Protein AF-A0A0C2DG14-F1 (afdb_monomer_lite)

Secondary structure (DSSP, 8-state):
-----S--PPPHHHHHHHHHHHS--SS-B--GGGT-PPBPPSS-HHHHHHS--TTS--HHHHHHHTT---EE---SS--SSS-TT----SS-S-SEESHHHHHHHHH-HHHHIIIIITTT--HHHHHHHHHHHHHHHTTTS---SS--

Organism: NCBI:txid51022

InterPro domains:
  IPR004245 Protein of unknown function DUF229 [PF02995] (34-140)

pLDDT: mean 79.81, std 17.11, range [26.44, 95.75]

Sequence (148 aa):
MEGNSSTEQPSESLRWFWKGLRGKTTEPVMREMVDQEPIPADWTYSTYCRKYLDESVYIPVQYRDTGYKTFGAQDYSASLLNFPNCVGLEKREFQHSYRPFDLLLTMDRKLKIAHETAPCLGSHNNMLKYLEKFLNSYKGGFVCFYCD

Structure (mmCIF, N/CA/C/O backbone):
data_AF-A0A0C2DG14-F1
#
_entry.id   AF-A0A0C2DG14-F1
#
loop_
_atom_site.group_PDB
_atom_site.id
_atom_site.type_symbol
_atom_site.label_atom_id
_atom_site.label_alt_id
_atom_site.label_comp_id
_atom_site.label_asym_id
_atom_site.label_entity_id
_atom_site.label_seq_id
_atom_site.pdbx_PDB_ins_code
_atom_site.Cartn_x
_atom_site.Cartn_y
_atom_site.Cartn_z
_atom_site.occupancy
_atom_site.B_iso_or_equiv
_atom_site.auth_seq_id
_atom_site.auth_comp_id
_atom_site.auth_asym_id
_atom_site.auth_atom_id
_atom_site.pdbx_PDB_model_num
ATOM 1 N N . MET A 1 1 ? 28.953 11.993 15.199 1.00 30.36 1 MET A N 1
ATOM 2 C CA . MET A 1 1 ? 27.879 12.878 14.705 1.00 30.36 1 MET A CA 1
ATOM 3 C C . MET A 1 1 ? 26.599 12.080 14.815 1.00 30.36 1 MET A C 1
ATOM 5 O O . MET A 1 1 ? 26.398 11.150 14.047 1.00 30.36 1 MET A O 1
ATOM 9 N N . GLU A 1 2 ? 25.863 12.329 15.892 1.00 29.52 2 GLU A N 1
ATOM 10 C CA . GLU A 1 2 ? 24.654 11.603 16.282 1.00 29.52 2 GLU A CA 1
ATOM 11 C C . GLU A 1 2 ? 23.495 12.021 15.372 1.00 29.52 2 GLU A C 1
ATOM 13 O O . GLU A 1 2 ? 23.155 13.199 15.295 1.00 29.52 2 GLU A O 1
ATOM 18 N N . GLY A 1 3 ? 22.922 11.063 14.645 1.00 26.44 3 GLY A N 1
ATOM 19 C CA . GLY A 1 3 ? 21.692 11.241 13.880 1.00 26.44 3 GLY A CA 1
ATOM 20 C C . GLY A 1 3 ? 20.588 10.429 14.541 1.00 26.44 3 GLY A C 1
ATOM 21 O O . GLY A 1 3 ? 20.641 9.201 14.528 1.00 26.44 3 GLY A O 1
ATOM 22 N N . ASN A 1 4 ? 19.625 11.117 15.154 1.00 28.84 4 ASN A N 1
ATOM 23 C CA . ASN A 1 4 ? 18.472 10.527 15.832 1.00 28.84 4 ASN A CA 1
ATOM 24 C C . ASN A 1 4 ? 17.675 9.610 14.891 1.00 28.84 4 ASN A C 1
ATOM 26 O O . ASN A 1 4 ? 16.975 10.073 13.996 1.00 28.84 4 ASN A O 1
ATOM 30 N N . SER A 1 5 ? 17.752 8.306 15.145 1.00 35.72 5 SER A N 1
ATOM 31 C CA . SER A 1 5 ? 16.954 7.259 14.506 1.00 35.72 5 SER A CA 1
ATOM 32 C C . SER A 1 5 ? 15.873 6.786 15.477 1.00 35.72 5 SER A C 1
ATOM 34 O O . SER A 1 5 ? 16.012 5.724 16.079 1.00 35.72 5 SER A O 1
ATOM 36 N N . SER A 1 6 ? 14.804 7.566 15.647 1.00 34.84 6 SER A N 1
ATOM 37 C CA . SER A 1 6 ? 13.562 7.099 16.286 1.00 34.84 6 SER A CA 1
ATOM 38 C C . SER A 1 6 ? 12.522 8.220 16.331 1.00 34.84 6 SER A C 1
ATOM 40 O O . SER A 1 6 ? 12.522 8.963 17.302 1.00 34.84 6 SER A O 1
ATOM 42 N N . THR A 1 7 ? 11.682 8.317 15.287 1.00 36.50 7 THR A N 1
ATOM 43 C CA . THR A 1 7 ? 10.309 8.895 15.208 1.00 36.50 7 THR A CA 1
ATOM 44 C C . THR A 1 7 ? 10.089 9.586 13.856 1.00 36.50 7 THR A C 1
ATOM 46 O O . THR A 1 7 ? 9.905 10.797 13.791 1.00 36.50 7 THR A O 1
ATOM 49 N N . GLU A 1 8 ? 10.110 8.846 12.747 1.00 40.88 8 GLU A N 1
ATOM 50 C CA . GLU A 1 8 ? 9.541 9.379 11.502 1.00 40.88 8 GLU A CA 1
ATOM 51 C C . GLU A 1 8 ? 8.032 9.119 11.546 1.00 40.88 8 GLU A C 1
ATOM 53 O O . GLU A 1 8 ? 7.576 7.987 11.39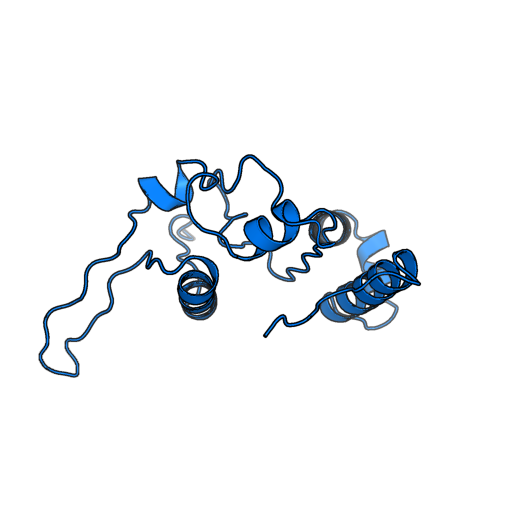6 1.00 40.88 8 GLU A O 1
ATOM 58 N N . GLN A 1 9 ? 7.246 10.149 11.863 1.00 48.81 9 GLN A N 1
ATOM 59 C CA . GLN A 1 9 ? 5.790 10.094 11.718 1.00 48.81 9 GLN A CA 1
ATOM 60 C C . GLN A 1 9 ? 5.441 9.994 10.222 1.00 48.81 9 GLN A C 1
ATOM 62 O O . GLN A 1 9 ? 6.169 10.551 9.396 1.00 48.81 9 GLN A O 1
ATOM 67 N N . PRO A 1 10 ? 4.336 9.326 9.836 1.00 55.69 10 PRO A N 1
ATOM 68 C CA . PRO A 1 10 ? 3.869 9.360 8.457 1.00 55.69 10 PRO A CA 1
ATOM 69 C C . PRO A 1 10 ? 3.693 10.812 8.003 1.00 55.69 10 PRO A C 1
ATOM 71 O O . PRO A 1 10 ? 3.156 11.642 8.748 1.00 55.69 10 PRO A O 1
ATOM 74 N N . SER A 1 11 ? 4.127 11.108 6.776 1.00 57.22 11 SER A N 1
ATOM 75 C CA . SER A 1 11 ? 3.925 12.416 6.150 1.00 57.22 11 SER A CA 1
ATOM 76 C C . SER A 1 11 ? 2.450 12.838 6.225 1.00 57.22 11 SER A C 1
ATOM 78 O O . SER A 1 11 ? 1.549 11.992 6.227 1.00 57.22 11 SER A O 1
ATOM 80 N N . GLU A 1 12 ? 2.164 14.143 6.250 1.00 59.84 12 GLU A N 1
ATOM 81 C CA . GLU A 1 12 ? 0.777 14.645 6.274 1.00 59.84 12 GLU A CA 1
ATOM 82 C C . GLU A 1 12 ? -0.088 14.060 5.143 1.00 59.84 12 GLU A C 1
ATOM 84 O O . GLU A 1 12 ? -1.265 13.758 5.342 1.00 59.84 12 GLU A O 1
ATOM 89 N N . SER A 1 13 ? 0.504 13.810 3.972 1.00 57.22 13 SER A N 1
ATOM 90 C CA . SER A 1 13 ? -0.152 13.161 2.833 1.00 57.22 13 SER A CA 1
ATOM 91 C C . SER A 1 13 ? -0.621 11.730 3.132 1.00 57.22 13 SER A C 1
ATOM 93 O O . SER A 1 13 ? -1.765 11.381 2.834 1.00 57.22 13 SER A O 1
ATOM 95 N N . LEU A 1 14 ? 0.214 10.912 3.782 1.00 60.62 14 LEU A N 1
ATOM 96 C CA . LEU A 1 14 ? -0.154 9.555 4.212 1.00 60.62 14 LEU A CA 1
ATOM 97 C C . LEU A 1 14 ? -1.273 9.578 5.264 1.00 60.62 14 LEU A C 1
ATOM 99 O O . LEU A 1 14 ? -2.090 8.659 5.340 1.00 60.62 14 LEU A O 1
ATOM 103 N N . ARG A 1 15 ? -1.340 10.659 6.043 1.00 68.38 15 ARG A N 1
ATOM 104 C CA . ARG A 1 15 ? -2.316 10.878 7.112 1.00 68.38 15 ARG A CA 1
ATOM 105 C C . ARG A 1 15 ? -3.728 11.124 6.581 1.00 68.38 15 ARG A C 1
ATOM 107 O O . ARG A 1 15 ? -4.686 10.508 7.047 1.00 68.38 15 ARG A O 1
ATOM 114 N N . TRP A 1 16 ? -3.866 11.982 5.572 1.00 66.12 16 TRP A N 1
ATOM 115 C CA . TRP A 1 16 ? -5.153 12.223 4.912 1.00 66.12 16 TRP A CA 1
ATOM 116 C C . TRP A 1 16 ? -5.630 11.006 4.125 1.00 66.12 16 TRP A C 1
ATOM 118 O O . TRP A 1 16 ? -6.811 10.657 4.177 1.00 66.12 16 TRP A O 1
ATOM 128 N N . PHE A 1 17 ? -4.700 10.311 3.470 1.00 63.50 17 PHE A N 1
ATOM 129 C CA . PHE A 1 17 ? -4.995 9.065 2.773 1.00 63.50 17 PHE A CA 1
ATOM 130 C C . PHE A 1 17 ? -5.553 7.992 3.726 1.00 63.50 17 PHE A C 1
ATOM 132 O O . PHE A 1 17 ? -6.517 7.301 3.396 1.00 63.50 17 PHE A O 1
ATOM 139 N N . TRP A 1 18 ? -5.028 7.908 4.954 1.00 71.25 18 TRP A N 1
ATOM 140 C CA . TRP A 1 18 ? -5.540 7.008 5.992 1.00 71.25 18 TRP A CA 1
ATOM 141 C C . TRP A 1 18 ? -6.983 7.291 6.389 1.00 71.25 18 TRP A C 1
ATOM 143 O O . TRP A 1 18 ? -7.813 6.379 6.418 1.00 71.25 18 TRP A O 1
ATOM 153 N N . LYS A 1 19 ? -7.289 8.563 6.666 1.00 78.62 19 LYS A N 1
ATOM 154 C CA . LYS A 1 19 ? -8.646 8.981 7.016 1.00 78.62 19 LYS A CA 1
ATOM 155 C C . LYS A 1 19 ? -9.620 8.634 5.890 1.00 78.62 19 LYS A C 1
ATOM 157 O O . LYS A 1 19 ? -10.718 8.180 6.178 1.00 78.62 19 LYS A O 1
ATOM 162 N N . GLY A 1 20 ? -9.204 8.774 4.631 1.00 79.75 20 GLY A N 1
ATOM 163 C CA . GLY A 1 20 ? -10.009 8.371 3.476 1.00 79.75 20 GLY A CA 1
ATOM 164 C C . GLY A 1 20 ? -10.273 6.862 3.406 1.00 79.75 20 GLY A C 1
ATOM 165 O O . GLY A 1 20 ? -11.406 6.451 3.187 1.00 79.75 20 GLY A O 1
ATOM 166 N N . LEU A 1 21 ? -9.254 6.025 3.626 1.00 79.62 21 LEU A N 1
ATOM 167 C CA . LEU A 1 21 ? -9.382 4.571 3.452 1.00 79.62 21 LEU A CA 1
ATOM 168 C C . LEU A 1 21 ? -9.962 3.811 4.651 1.00 79.62 21 LEU A C 1
ATOM 170 O O . LEU A 1 21 ? -10.469 2.701 4.471 1.00 79.62 21 LEU A O 1
ATOM 174 N N . ARG A 1 22 ? -9.832 4.354 5.866 1.00 83.12 22 ARG A N 1
ATOM 175 C CA . ARG A 1 22 ? -10.284 3.704 7.110 1.00 83.12 22 ARG A CA 1
ATOM 176 C C . ARG A 1 22 ? -11.287 4.523 7.917 1.00 83.12 22 ARG A C 1
ATOM 178 O O . ARG A 1 22 ? -11.899 3.988 8.836 1.00 83.12 22 ARG A O 1
ATOM 185 N N . GLY A 1 23 ? -11.441 5.815 7.628 1.00 84.38 23 GLY A N 1
ATOM 186 C CA . GLY A 1 23 ? -12.306 6.703 8.410 1.00 84.38 23 GLY A CA 1
ATOM 187 C C . GLY A 1 23 ? -11.789 7.000 9.822 1.00 84.38 23 GLY A C 1
ATOM 188 O O . GLY A 1 23 ? -12.580 7.398 10.672 1.00 84.38 23 GLY A O 1
ATOM 189 N N . LYS A 1 24 ? -10.498 6.772 10.099 1.00 86.38 24 LYS A N 1
ATOM 190 C CA . LYS A 1 24 ? -9.881 6.945 11.426 1.00 86.38 24 LYS A CA 1
ATOM 191 C C . LYS A 1 24 ? -8.701 7.904 11.372 1.00 86.38 24 LYS A C 1
ATOM 193 O O . LYS A 1 24 ? -7.997 7.940 10.368 1.00 86.38 24 LYS A O 1
ATOM 198 N N . THR A 1 25 ? -8.461 8.661 12.439 1.00 85.38 25 THR A N 1
ATOM 199 C CA . THR A 1 25 ? -7.274 9.515 12.608 1.00 85.38 25 THR A CA 1
ATOM 200 C C . THR A 1 25 ? -6.247 8.865 13.543 1.00 85.38 25 THR A C 1
ATOM 202 O O . THR A 1 25 ? -6.596 8.233 14.536 1.00 85.38 25 THR A O 1
ATOM 205 N N . THR A 1 26 ? -4.955 8.997 13.230 1.00 82.94 26 THR A N 1
ATOM 206 C CA . THR A 1 26 ? -3.840 8.504 14.074 1.00 82.94 26 THR A CA 1
ATOM 207 C C . THR A 1 26 ? -3.145 9.613 14.855 1.00 82.94 26 THR A C 1
ATOM 209 O O . THR A 1 26 ? -2.264 9.338 15.665 1.00 82.94 26 THR A O 1
ATOM 212 N N . GLU A 1 27 ? -3.512 10.864 14.588 1.00 79.75 27 GLU A N 1
ATOM 213 C CA . GLU A 1 27 ? -2.953 12.056 15.214 1.00 79.75 27 GLU A CA 1
ATOM 214 C 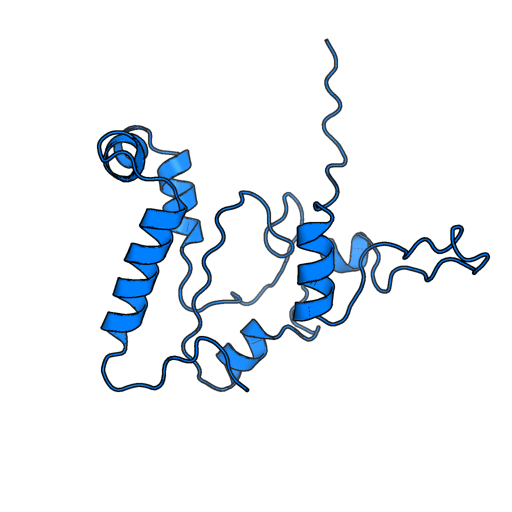C . GLU A 1 27 ? -4.072 13.058 15.504 1.00 79.75 27 GLU A C 1
ATOM 216 O O . GLU A 1 27 ? -5.087 13.052 14.793 1.00 79.75 27 GLU A O 1
ATOM 221 N N . PRO A 1 28 ? -3.917 13.885 16.551 1.00 84.75 28 PRO A N 1
ATOM 222 C CA . PRO A 1 28 ? -4.906 14.893 16.879 1.00 84.75 28 PRO A CA 1
ATOM 223 C C . PRO A 1 28 ? -4.993 15.944 15.770 1.00 84.75 28 PRO A C 1
ATOM 225 O O . PRO A 1 28 ? -4.000 16.285 15.124 1.00 84.75 28 PRO A O 1
ATOM 228 N N . VAL A 1 29 ? -6.195 16.473 15.560 1.00 85.88 29 VAL A N 1
ATOM 229 C CA . VAL A 1 29 ? -6.403 17.632 14.693 1.00 85.88 29 VAL A CA 1
ATOM 230 C C . VAL A 1 29 ? -6.294 18.872 15.562 1.00 85.88 29 VAL A C 1
ATOM 232 O O . VAL A 1 29 ? -7.174 19.142 16.379 1.00 85.88 29 VAL A O 1
ATOM 235 N N . MET A 1 30 ? -5.204 19.603 15.367 1.00 86.81 30 MET A N 1
ATOM 236 C CA . MET A 1 30 ? -4.913 20.868 16.034 1.00 86.81 30 MET A CA 1
ATOM 237 C C . MET A 1 30 ? -5.826 21.962 15.459 1.00 86.81 30 MET A C 1
ATOM 239 O O . MET A 1 30 ? -5.977 22.068 14.238 1.00 86.81 30 MET A O 1
ATOM 243 N N . ARG A 1 31 ? -6.514 22.715 16.324 1.00 85.75 31 ARG A N 1
ATOM 244 C CA . ARG A 1 31 ? -7.532 23.716 15.933 1.00 85.75 31 ARG A CA 1
ATOM 245 C C . ARG A 1 31 ? -7.331 25.064 16.627 1.00 85.75 31 ARG A C 1
ATOM 247 O O . ARG A 1 31 ? -8.249 25.880 16.662 1.00 85.75 31 ARG A O 1
ATOM 254 N N . GLU A 1 32 ? -6.118 25.337 17.108 1.00 87.38 32 GLU A N 1
ATOM 255 C CA . GLU A 1 32 ? -5.798 26.591 17.801 1.00 87.38 32 GLU A CA 1
ATOM 256 C C . GLU A 1 32 ? -5.992 27.806 16.887 1.00 87.38 32 GLU A C 1
ATOM 258 O O . GLU A 1 32 ? -6.382 28.868 17.349 1.00 87.38 32 GLU A O 1
ATOM 263 N N . MET A 1 33 ? -5.799 27.645 15.572 1.00 84.25 33 MET A N 1
ATOM 264 C CA . MET A 1 33 ? -5.996 28.724 14.590 1.00 84.25 33 MET A CA 1
ATOM 265 C C . MET A 1 33 ? -7.451 29.205 14.469 1.00 84.25 33 MET A C 1
ATOM 267 O O . MET A 1 33 ? -7.695 30.239 13.854 1.00 84.25 33 MET A O 1
ATOM 271 N N . VAL A 1 34 ? -8.413 28.447 15.001 1.00 90.50 34 VAL A N 1
ATOM 272 C CA . VAL A 1 34 ? -9.842 28.796 15.008 1.00 90.50 34 VAL A CA 1
ATOM 273 C C . VAL A 1 34 ? -10.400 28.917 16.430 1.00 90.50 34 VAL A C 1
ATOM 275 O O . VAL A 1 34 ? -11.612 28.827 16.603 1.00 90.50 34 VAL A O 1
ATOM 278 N N . ASP A 1 35 ? -9.533 29.095 17.437 1.00 90.12 35 ASP A N 1
ATOM 279 C CA . ASP A 1 35 ? -9.890 29.171 18.864 1.00 90.12 35 ASP A CA 1
ATOM 280 C C . ASP A 1 35 ? -10.790 28.006 19.329 1.00 90.12 35 ASP A C 1
ATOM 282 O O . ASP A 1 35 ? -11.711 28.172 20.131 1.00 90.12 35 ASP A O 1
ATOM 286 N N . GLN A 1 36 ? -10.542 26.799 18.805 1.00 92.69 36 GLN A N 1
ATOM 287 C CA . GLN A 1 36 ? -11.264 25.582 19.184 1.00 92.69 36 GLN A CA 1
ATOM 288 C C . GLN A 1 36 ? -10.338 24.560 19.828 1.00 92.69 36 GLN A C 1
ATOM 290 O O . GLN A 1 36 ? -9.145 24.492 19.529 1.00 92.69 36 GLN A O 1
ATOM 295 N N . GLU A 1 37 ? -10.921 23.712 20.677 1.00 91.44 37 GLU A N 1
ATOM 296 C CA . GLU A 1 37 ? -10.182 22.605 21.268 1.00 91.44 37 GLU A CA 1
ATOM 297 C C . GLU A 1 37 ? -9.719 21.595 20.199 1.00 91.44 37 GLU A C 1
ATOM 299 O O . GLU A 1 37 ? -10.445 21.328 19.226 1.00 91.44 37 GLU A O 1
ATOM 304 N N . PRO A 1 38 ? -8.520 21.005 20.374 1.00 89.88 38 PRO A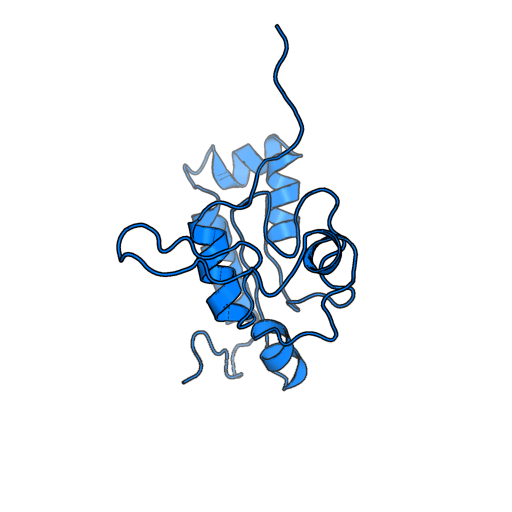 N 1
ATOM 305 C CA . PRO A 1 38 ? -8.028 19.952 19.500 1.00 89.88 38 PRO A CA 1
ATOM 306 C C . PRO A 1 38 ? -8.956 18.737 19.500 1.00 89.88 38 PRO A C 1
ATOM 308 O O . PRO A 1 38 ? -9.434 18.293 20.545 1.00 89.88 38 PRO A O 1
ATOM 311 N N . ILE A 1 39 ? -9.165 18.138 18.328 1.00 89.62 39 ILE A N 1
ATOM 312 C CA . ILE A 1 39 ? -9.867 16.853 18.241 1.00 89.62 39 ILE A CA 1
ATOM 313 C C . ILE A 1 39 ? -8.838 15.748 18.500 1.00 89.62 39 ILE A C 1
ATOM 315 O O . ILE A 1 39 ? -7.842 15.689 17.771 1.00 89.62 39 ILE A O 1
ATOM 319 N N . PRO A 1 40 ? -9.047 14.858 19.487 1.00 89.56 40 PRO A N 1
ATOM 320 C CA . PRO A 1 40 ? -8.111 13.776 19.762 1.00 89.56 40 PRO A CA 1
ATOM 321 C C . PRO A 1 40 ? -8.033 12.781 18.595 1.00 89.56 40 PRO A C 1
ATOM 323 O O . PRO A 1 40 ? -8.969 12.633 17.809 1.00 89.56 40 PRO A O 1
ATOM 326 N N . ALA A 1 41 ? -6.904 12.078 18.496 1.00 89.19 41 ALA A N 1
ATOM 327 C CA . ALA A 1 41 ? -6.751 10.978 17.550 1.00 89.19 41 ALA A CA 1
ATOM 328 C C . ALA A 1 41 ? -7.719 9.836 17.887 1.00 89.19 41 ALA A C 1
ATOM 330 O O . ALA A 1 41 ? -7.832 9.453 19.053 1.00 89.19 41 ALA A O 1
ATOM 331 N N . ASP A 1 42 ? -8.341 9.231 16.874 1.00 89.50 42 ASP A N 1
ATOM 332 C CA . ASP A 1 42 ? -9.153 8.029 17.075 1.00 89.50 42 ASP A CA 1
ATOM 333 C C . ASP A 1 42 ? -8.294 6.850 17.553 1.00 89.50 42 ASP A C 1
ATOM 335 O O . ASP A 1 42 ? -8.729 6.044 18.377 1.00 89.50 42 ASP A O 1
ATOM 339 N N . TRP A 1 43 ? -7.073 6.729 17.017 1.00 87.81 43 TRP A N 1
ATOM 340 C CA . TRP A 1 43 ? -6.157 5.623 17.283 1.00 87.81 43 TRP A CA 1
ATOM 341 C C . TRP A 1 43 ? -4.823 6.076 17.856 1.00 87.81 43 TRP A C 1
ATOM 343 O O . TRP A 1 43 ? -4.170 6.992 17.364 1.00 87.81 43 TRP A O 1
ATOM 353 N N . THR A 1 44 ? -4.366 5.327 18.854 1.00 88.69 44 THR A N 1
ATOM 354 C CA . THR A 1 44 ? -3.020 5.443 19.420 1.00 88.69 44 THR A CA 1
ATOM 355 C C . THR A 1 44 ? -2.014 4.600 18.635 1.00 88.69 44 THR A C 1
ATOM 357 O O . THR A 1 44 ? -2.396 3.638 17.965 1.00 88.69 44 THR A O 1
ATOM 360 N N . TYR A 1 45 ? -0.714 4.883 18.788 1.00 84.56 45 TYR A N 1
ATOM 361 C CA . TYR A 1 45 ? 0.374 4.087 18.191 1.00 84.56 45 TYR A CA 1
ATOM 362 C C . TYR A 1 45 ? 0.247 2.585 18.475 1.00 84.56 45 TYR A C 1
ATOM 364 O O . TYR A 1 45 ? 0.383 1.758 17.578 1.00 84.56 45 TYR A O 1
ATOM 372 N N . SER A 1 46 ? -0.087 2.216 19.714 1.00 87.75 46 SER A N 1
ATOM 373 C CA . SER A 1 46 ? -0.307 0.812 20.084 1.00 87.75 46 SER A CA 1
ATOM 374 C C . SER A 1 46 ? -1.438 0.168 19.272 1.00 87.75 46 SER A C 1
ATOM 376 O O . SER A 1 46 ? -1.347 -0.995 18.893 1.00 87.75 46 SER A O 1
ATOM 378 N N . THR A 1 47 ? -2.480 0.939 18.959 1.00 88.62 47 THR A N 1
ATOM 379 C CA . THR A 1 47 ? -3.632 0.454 18.196 1.00 88.62 47 THR A CA 1
ATOM 380 C C . THR A 1 47 ? -3.281 0.267 16.728 1.00 88.62 47 THR A C 1
ATOM 382 O O . THR A 1 47 ? -3.478 -0.825 16.213 1.00 88.62 47 THR A O 1
ATOM 385 N N . TYR A 1 48 ? -2.736 1.289 16.059 1.00 86.19 48 TYR A N 1
ATOM 386 C CA . TYR A 1 48 ? -2.510 1.210 14.612 1.00 86.19 48 TYR A CA 1
ATOM 387 C C . TYR A 1 48 ? -1.228 0.461 14.213 1.00 86.19 48 TYR A C 1
ATOM 389 O O . TYR A 1 48 ? -1.130 0.005 13.079 1.00 86.19 48 TYR A O 1
ATOM 397 N N . CYS A 1 49 ? -0.240 0.341 15.107 1.00 87.69 49 CYS A N 1
ATOM 398 C CA . CYS A 1 49 ? 1.059 -0.252 14.773 1.00 87.69 49 CYS A CA 1
ATOM 399 C C . CYS A 1 49 ? 1.262 -1.655 15.362 1.00 87.69 49 CYS A C 1
ATOM 401 O O . CYS A 1 49 ? 1.869 -2.503 14.715 1.00 87.69 49 CYS A O 1
ATOM 403 N N . ARG A 1 50 ? 0.771 -1.929 16.581 1.00 90.00 50 ARG A N 1
ATOM 404 C CA . ARG A 1 50 ? 1.066 -3.190 17.298 1.00 90.00 50 ARG A CA 1
ATOM 405 C C . ARG A 1 50 ? -0.047 -4.232 17.233 1.00 90.00 50 ARG A C 1
ATOM 407 O O . ARG A 1 50 ? 0.156 -5.349 17.700 1.00 90.00 50 ARG A O 1
ATOM 414 N N . LYS A 1 51 ? -1.212 -3.879 16.693 1.00 91.00 51 LYS A N 1
ATOM 415 C CA . LYS A 1 51 ? -2.343 -4.793 16.508 1.00 91.00 51 LYS A CA 1
ATOM 416 C C . LYS A 1 51 ? -2.626 -4.977 15.028 1.00 91.00 51 LYS A C 1
ATOM 418 O O . LYS A 1 51 ? -2.486 -4.031 14.256 1.00 91.00 51 LYS A O 1
ATOM 423 N N . TYR A 1 52 ? -3.051 -6.183 14.664 1.00 91.56 52 TYR A N 1
ATOM 424 C CA . TYR A 1 52 ? -3.582 -6.436 13.333 1.00 91.56 52 TYR A CA 1
ATOM 425 C C . TYR A 1 52 ? -4.845 -5.609 13.112 1.00 91.56 52 TYR A C 1
ATOM 427 O O . TYR A 1 52 ? -5.706 -5.513 13.988 1.00 91.56 52 TYR A O 1
ATOM 435 N N . LEU A 1 53 ? -4.933 -4.987 11.940 1.00 89.25 53 LEU A N 1
ATOM 436 C CA . LEU A 1 53 ? -6.010 -4.058 11.598 1.00 89.25 53 LEU A CA 1
ATOM 437 C C . LEU A 1 53 ? -7.132 -4.708 10.782 1.00 89.25 53 LEU A C 1
ATOM 439 O O . LEU A 1 53 ? -7.953 -3.992 10.204 1.00 89.25 53 LEU A O 1
ATOM 443 N N . ASP A 1 54 ? -7.169 -6.037 10.723 1.00 89.06 54 ASP A N 1
ATOM 444 C CA . ASP A 1 54 ? -8.116 -6.831 9.933 1.00 89.06 54 ASP A CA 1
ATOM 445 C C . ASP A 1 54 ? -9.570 -6.653 10.383 1.00 89.06 54 ASP A C 1
ATOM 447 O O . ASP A 1 54 ? -10.473 -6.677 9.552 1.00 89.06 54 ASP A O 1
ATOM 451 N N . GLU A 1 55 ? -9.803 -6.423 11.678 1.00 85.62 55 GLU A N 1
ATOM 452 C CA . GLU A 1 55 ? -11.146 -6.172 12.227 1.00 85.62 55 GLU A CA 1
ATOM 453 C C . GLU A 1 55 ? -11.649 -4.748 11.948 1.00 85.62 55 GLU A C 1
ATOM 455 O O . GLU A 1 55 ? -12.829 -4.444 12.126 1.00 85.62 55 GLU A O 1
ATOM 460 N N . SER A 1 56 ? -10.761 -3.852 11.515 1.00 84.94 56 SER A N 1
ATOM 461 C CA . SER A 1 56 ? -11.129 -2.478 11.195 1.00 84.94 56 SER A CA 1
ATOM 462 C C . SER A 1 56 ? -11.454 -2.321 9.714 1.00 84.94 56 SER A C 1
ATOM 464 O O . SER A 1 56 ? -10.825 -2.929 8.847 1.00 84.94 56 SER A O 1
ATOM 466 N N . VAL A 1 57 ? -12.423 -1.452 9.421 1.00 86.44 57 VAL A N 1
ATOM 467 C CA . VAL A 1 57 ? -12.830 -1.146 8.048 1.00 86.44 57 VAL A CA 1
ATOM 468 C C . VAL A 1 57 ? -11.631 -0.670 7.232 1.00 86.44 57 VAL A C 1
ATOM 470 O O . VAL A 1 57 ? -10.929 0.267 7.615 1.00 86.44 57 VAL A O 1
ATOM 473 N N . TYR A 1 58 ? -11.423 -1.321 6.090 1.00 86.94 58 TYR A N 1
ATOM 474 C CA . TYR A 1 58 ? -10.435 -0.933 5.098 1.00 86.94 58 TYR A CA 1
ATOM 475 C C . TYR A 1 58 ? -10.983 -1.177 3.704 1.00 86.94 58 TYR A C 1
ATOM 477 O O . TYR A 1 58 ? -11.224 -2.320 3.313 1.00 86.94 58 TYR A O 1
ATOM 485 N N . ILE A 1 59 ? -11.174 -0.092 2.958 1.00 88.44 59 ILE A N 1
ATOM 486 C CA . ILE A 1 59 ? -11.872 -0.117 1.670 1.00 88.44 59 ILE A CA 1
ATOM 487 C C . ILE A 1 59 ? -11.298 -1.175 0.701 1.00 88.44 59 ILE A C 1
ATOM 489 O O . ILE A 1 59 ? -12.075 -1.983 0.192 1.00 88.44 59 ILE A O 1
ATOM 493 N N . PRO A 1 60 ? -9.970 -1.283 0.480 1.00 86.44 60 PRO A N 1
ATOM 494 C CA . PRO A 1 60 ? -9.429 -2.292 -0.436 1.00 86.44 60 PRO A CA 1
ATOM 495 C C . PRO A 1 60 ? -9.754 -3.741 -0.058 1.00 86.44 60 PRO A C 1
ATOM 497 O O . PRO A 1 60 ? -9.979 -4.574 -0.936 1.00 86.44 60 PRO A O 1
ATOM 500 N N . VAL A 1 61 ? -9.822 -4.040 1.243 1.00 89.38 61 VAL A N 1
ATOM 501 C CA . VAL A 1 61 ? -10.185 -5.372 1.746 1.00 89.38 61 VAL A CA 1
ATOM 502 C C . VAL A 1 61 ? -11.659 -5.673 1.480 1.00 89.38 61 VAL A C 1
ATOM 504 O O . VAL A 1 61 ? -11.979 -6.789 1.086 1.00 89.38 61 VAL A O 1
ATOM 507 N N . GLN A 1 62 ? -12.545 -4.681 1.590 1.00 90.25 62 GLN A N 1
ATOM 508 C CA . GLN A 1 62 ? -13.963 -4.860 1.262 1.00 90.25 62 GLN A CA 1
ATOM 509 C C . GLN A 1 62 ? -14.171 -5.205 -0.221 1.00 90.25 62 GLN A C 1
ATOM 511 O O . GLN A 1 62 ? -14.915 -6.132 -0.541 1.00 90.25 62 GLN A O 1
ATOM 516 N N . TYR A 1 63 ? -13.470 -4.528 -1.135 1.00 89.81 63 TYR A N 1
ATOM 517 C CA . TYR A 1 63 ? -13.508 -4.868 -2.564 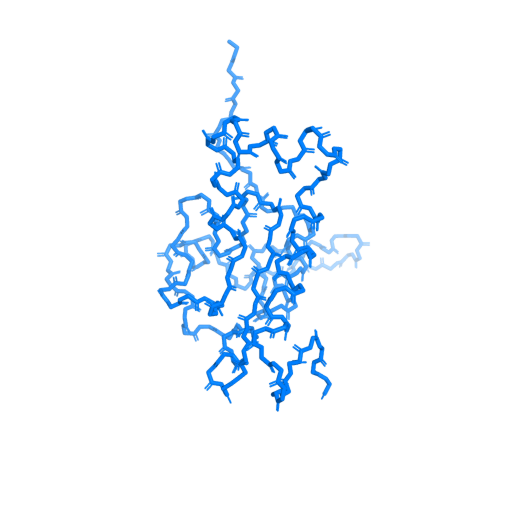1.00 89.81 63 TYR A CA 1
ATOM 518 C C . TYR A 1 63 ? -12.944 -6.266 -2.835 1.00 89.81 63 TYR A C 1
ATOM 520 O O . TYR A 1 63 ? -13.531 -7.055 -3.575 1.00 89.81 63 TYR A O 1
ATOM 528 N N . ARG A 1 64 ? -11.825 -6.613 -2.194 1.00 89.12 64 ARG A N 1
ATOM 529 C CA . ARG A 1 64 ? -11.228 -7.950 -2.298 1.00 89.12 64 ARG A CA 1
ATOM 530 C C . ARG A 1 64 ? -12.222 -9.037 -1.876 1.00 89.12 64 ARG A C 1
ATOM 532 O O . ARG A 1 64 ? -12.385 -10.023 -2.593 1.00 89.12 64 ARG A O 1
ATOM 539 N N . ASP A 1 65 ? -12.884 -8.845 -0.738 1.00 90.50 65 ASP A N 1
ATOM 540 C CA . ASP A 1 65 ? -13.767 -9.841 -0.122 1.00 90.50 65 ASP A CA 1
ATOM 541 C C . ASP A 1 65 ? -15.121 -9.960 -0.844 1.00 90.50 65 ASP A C 1
ATOM 543 O O . ASP A 1 65 ? -15.749 -11.014 -0.802 1.00 90.50 65 ASP A O 1
ATOM 547 N N . THR A 1 66 ? -15.536 -8.926 -1.584 1.00 92.06 66 THR A N 1
ATOM 548 C CA . THR A 1 66 ? -16.720 -8.954 -2.467 1.00 92.06 66 THR A CA 1
ATOM 549 C C . THR A 1 66 ? -16.440 -9.549 -3.853 1.00 92.06 66 THR A C 1
ATOM 551 O O . THR A 1 66 ? -17.347 -9.659 -4.675 1.00 92.06 66 THR A O 1
ATOM 554 N N . GLY A 1 67 ? -15.205 -9.991 -4.114 1.00 89.62 67 GLY A N 1
ATOM 555 C CA . GLY A 1 67 ? -14.833 -10.723 -5.327 1.00 89.62 67 GLY A CA 1
ATOM 556 C C . GLY A 1 67 ? -14.138 -9.890 -6.405 1.00 89.62 67 GLY A C 1
ATOM 557 O O . GLY A 1 67 ? -13.773 -10.445 -7.448 1.00 89.62 67 GLY A O 1
ATOM 558 N N . TYR A 1 68 ? -13.886 -8.597 -6.165 1.00 88.31 68 TYR A N 1
ATOM 559 C CA . TYR A 1 68 ? -13.096 -7.780 -7.084 1.00 88.31 68 TYR A CA 1
ATOM 560 C C . TYR A 1 68 ? -11.647 -8.269 -7.141 1.00 8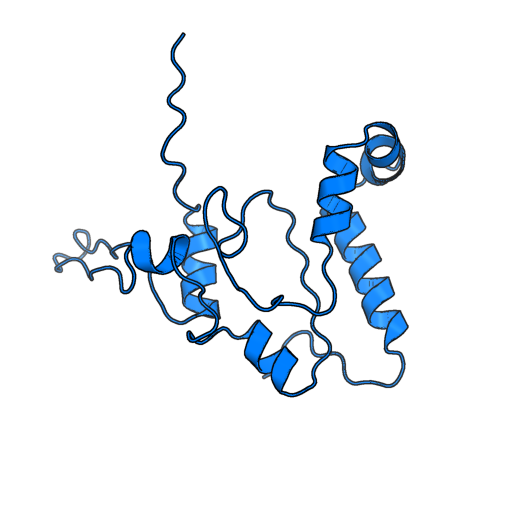8.31 68 TYR A C 1
ATOM 562 O O . TYR A 1 68 ? -11.087 -8.811 -6.181 1.00 88.31 68 TYR A O 1
ATOM 570 N N . LYS A 1 69 ? -11.024 -8.048 -8.301 1.00 89.12 69 LYS A N 1
ATOM 571 C CA . LYS A 1 69 ? -9.580 -8.202 -8.469 1.00 89.12 69 LYS A CA 1
ATOM 572 C C . LYS A 1 69 ? -8.918 -6.916 -8.006 1.00 89.12 69 LYS A C 1
ATOM 574 O O . LYS A 1 69 ? -9.131 -5.865 -8.600 1.00 89.12 69 LYS A O 1
ATOM 579 N N . THR A 1 70 ? -8.135 -7.003 -6.943 1.00 89.38 70 THR A N 1
ATOM 580 C CA . THR A 1 70 ? -7.507 -5.860 -6.299 1.00 89.38 70 THR A CA 1
ATOM 581 C C . THR A 1 70 ? -6.011 -5.840 -6.577 1.00 89.38 70 THR A C 1
ATOM 583 O O . THR A 1 70 ? -5.315 -6.862 -6.518 1.00 89.38 70 THR A O 1
ATOM 586 N N . PHE A 1 71 ? -5.523 -4.647 -6.897 1.00 89.94 71 PHE A N 1
ATOM 587 C CA . PHE A 1 71 ? -4.133 -4.382 -7.223 1.00 89.94 71 PHE A CA 1
ATOM 588 C C . PHE A 1 71 ? -3.615 -3.219 -6.381 1.00 89.94 71 PHE A C 1
ATOM 590 O O . PHE A 1 71 ? -4.231 -2.156 -6.337 1.00 89.94 71 PHE A O 1
ATOM 597 N N . GLY A 1 72 ? -2.475 -3.433 -5.727 1.00 88.00 72 GLY A N 1
ATOM 598 C CA . GLY A 1 72 ? -1.767 -2.418 -4.962 1.00 88.00 72 GLY A CA 1
ATOM 599 C C . GLY A 1 72 ? -0.452 -2.030 -5.611 1.00 88.00 72 GLY A C 1
ATOM 600 O O . GLY A 1 72 ? 0.443 -2.866 -5.762 1.00 88.00 72 GLY A O 1
ATOM 601 N N . ALA A 1 73 ? -0.300 -0.746 -5.913 1.00 86.56 73 ALA A N 1
ATOM 602 C CA . ALA A 1 73 ? 0.968 -0.169 -6.325 1.00 86.56 73 ALA A CA 1
ATOM 603 C C . ALA A 1 73 ? 1.323 0.985 -5.392 1.00 86.56 73 ALA A C 1
ATOM 605 O O . ALA A 1 73 ? 0.704 2.042 -5.442 1.00 86.56 73 ALA A O 1
ATOM 606 N N . GLN A 1 74 ? 2.306 0.754 -4.528 1.00 77.50 74 GLN A N 1
ATOM 607 C CA . GLN A 1 74 ? 2.894 1.771 -3.661 1.00 77.50 74 GLN A CA 1
ATOM 608 C C . GLN A 1 74 ? 4.336 1.980 -4.126 1.00 77.50 74 GLN A C 1
ATOM 610 O O . GLN A 1 74 ? 5.049 0.998 -4.338 1.00 77.50 74 GLN A O 1
ATOM 615 N N . ASP A 1 75 ? 4.739 3.233 -4.301 1.00 70.56 75 ASP A N 1
ATOM 616 C CA . ASP A 1 75 ? 6.082 3.663 -4.718 1.00 70.56 75 ASP A CA 1
ATOM 617 C C . ASP A 1 75 ? 6.941 4.174 -3.555 1.00 70.56 75 ASP A C 1
ATOM 619 O O . ASP A 1 75 ? 8.080 4.594 -3.764 1.00 70.56 75 ASP A O 1
ATOM 623 N N . TYR A 1 76 ? 6.415 4.129 -2.328 1.00 72.25 76 TYR A N 1
ATOM 624 C CA . TYR A 1 76 ? 7.130 4.547 -1.130 1.00 72.25 76 TYR A CA 1
ATOM 625 C C . TYR A 1 76 ? 7.522 3.358 -0.250 1.00 72.25 76 TYR A C 1
ATOM 627 O O . TYR A 1 76 ? 6.809 2.359 -0.134 1.00 72.25 76 TYR A O 1
ATOM 635 N N . SER A 1 77 ? 8.691 3.476 0.383 1.00 63.72 77 SER A N 1
ATOM 636 C CA . SER A 1 77 ? 9.312 2.409 1.176 1.00 63.72 77 SER A CA 1
ATOM 637 C C . SER A 1 77 ? 8.497 2.036 2.415 1.00 63.72 77 SER A C 1
ATOM 639 O O . SER A 1 77 ? 8.497 0.869 2.823 1.00 63.72 77 SER A O 1
ATOM 641 N N . ALA A 1 78 ? 7.783 3.013 2.968 1.00 69.88 78 ALA A N 1
ATOM 642 C CA . ALA A 1 78 ? 6.873 2.858 4.081 1.00 69.88 78 ALA A CA 1
ATOM 643 C C . ALA A 1 78 ? 5.444 3.167 3.631 1.00 69.88 78 ALA A C 1
ATOM 645 O O . ALA A 1 78 ? 5.178 4.139 2.931 1.00 69.88 78 ALA A O 1
ATOM 646 N N . SER A 1 79 ? 4.494 2.367 4.079 1.00 68.88 79 SER A N 1
ATOM 647 C CA . SER A 1 79 ? 3.087 2.739 4.016 1.00 68.88 79 SER A CA 1
ATOM 648 C C . SER A 1 79 ? 2.443 2.449 5.343 1.00 68.88 79 SER A C 1
ATOM 650 O O . SER A 1 79 ? 3.043 1.851 6.226 1.00 68.88 79 SER A O 1
ATOM 652 N N . LEU A 1 80 ? 1.207 2.879 5.514 1.00 65.19 80 LEU A N 1
ATOM 653 C CA . LEU A 1 80 ? 0.598 2.810 6.829 1.00 65.19 80 LEU A CA 1
ATOM 654 C C . LEU A 1 80 ? 0.248 1.381 7.274 1.00 65.19 80 LEU A C 1
ATOM 656 O O . LEU A 1 80 ? 0.088 1.131 8.461 1.00 65.19 80 LEU A O 1
ATOM 660 N N . LEU A 1 81 ? 0.178 0.440 6.327 1.00 77.50 81 LEU A N 1
ATOM 661 C CA . LEU A 1 81 ? 0.076 -0.999 6.602 1.00 77.50 81 LEU A CA 1
ATOM 662 C C . LEU A 1 81 ? 1.415 -1.723 6.490 1.00 77.50 81 LEU A C 1
ATOM 664 O O . LEU A 1 81 ? 1.536 -2.847 6.958 1.00 77.50 81 LEU A O 1
ATOM 668 N N . ASN A 1 82 ? 2.413 -1.074 5.898 1.00 75.88 82 ASN A N 1
ATOM 669 C CA . ASN A 1 82 ? 3.761 -1.592 5.731 1.00 75.88 82 ASN A CA 1
ATOM 670 C C . ASN A 1 82 ? 4.766 -0.552 6.241 1.00 75.88 82 ASN A C 1
ATOM 672 O O . ASN A 1 82 ? 5.574 -0.015 5.478 1.00 75.88 82 ASN A O 1
ATOM 676 N N . PHE A 1 83 ? 4.646 -0.205 7.524 1.00 80.25 83 PHE A N 1
ATOM 677 C CA . PHE A 1 83 ? 5.541 0.727 8.202 1.00 80.25 83 PHE A CA 1
ATOM 678 C C . PHE A 1 83 ? 6.564 -0.076 9.013 1.00 80.25 83 PHE A C 1
ATOM 680 O O . PHE A 1 83 ? 6.179 -1.084 9.617 1.00 80.25 83 PHE A O 1
ATOM 687 N N . PRO A 1 84 ? 7.845 0.333 9.069 1.00 79.12 84 PRO A N 1
ATOM 688 C CA . PRO A 1 84 ? 8.838 -0.367 9.874 1.00 79.12 84 PRO A CA 1
ATOM 689 C C . PRO A 1 84 ? 8.355 -0.596 11.312 1.00 79.12 84 PRO A C 1
ATOM 691 O O . PRO A 1 84 ? 7.922 0.336 11.988 1.00 79.12 84 PRO A O 1
ATOM 694 N N . ASN A 1 85 ? 8.460 -1.840 11.786 1.00 82.81 85 ASN A N 1
ATOM 695 C CA . ASN A 1 85 ? 8.048 -2.282 13.127 1.00 82.81 85 ASN A CA 1
ATOM 696 C C . ASN A 1 85 ? 6.532 -2.284 13.412 1.00 82.81 85 ASN A C 1
ATOM 698 O O . ASN A 1 85 ? 6.148 -2.524 14.558 1.00 82.81 85 ASN A O 1
ATOM 702 N N . CYS A 1 86 ? 5.677 -2.058 12.412 1.00 87.06 86 CYS A N 1
ATOM 703 C CA . CYS A 1 86 ? 4.232 -2.229 12.545 1.00 87.06 86 CYS A CA 1
ATOM 704 C C . CYS A 1 86 ? 3.768 -3.554 11.934 1.00 87.06 86 CYS A C 1
ATOM 706 O O . CYS A 1 86 ? 4.310 -4.004 10.928 1.00 87.06 86 CYS A O 1
ATOM 708 N N . VAL A 1 87 ? 2.750 -4.172 12.537 1.00 89.88 87 VAL A N 1
ATOM 709 C CA . VAL A 1 87 ? 2.238 -5.484 12.100 1.00 89.88 87 VAL A CA 1
ATOM 710 C C . VAL A 1 87 ? 1.291 -5.392 10.901 1.00 89.88 87 VAL A C 1
ATOM 712 O O . VAL A 1 87 ? 1.209 -6.332 10.120 1.00 89.88 87 VAL A O 1
ATOM 715 N N . GLY A 1 88 ? 0.596 -4.262 10.731 1.00 88.69 88 GLY A N 1
ATOM 716 C CA . GLY A 1 88 ? -0.273 -4.020 9.579 1.00 88.69 88 GLY A CA 1
ATOM 717 C C . GLY A 1 88 ? -1.515 -4.915 9.549 1.00 88.69 88 GLY A C 1
ATOM 718 O O . GLY A 1 88 ? -2.303 -4.934 10.497 1.00 88.69 88 GLY A O 1
ATOM 719 N N . LEU A 1 89 ? -1.719 -5.609 8.428 1.00 88.94 89 LEU A N 1
ATOM 720 C CA . LEU A 1 89 ? -2.793 -6.587 8.238 1.00 88.94 89 LEU A CA 1
ATOM 721 C C . LEU A 1 89 ? -2.231 -8.008 8.250 1.00 88.94 89 LEU A C 1
ATOM 723 O O . LEU A 1 89 ? -1.198 -8.275 7.641 1.00 88.94 89 LEU A O 1
ATOM 727 N N . GLU A 1 90 ? -2.956 -8.929 8.874 1.00 90.31 90 GLU A N 1
ATOM 728 C CA . GLU A 1 90 ? -2.683 -10.362 8.803 1.00 90.31 90 GLU A CA 1
ATOM 729 C C . GLU A 1 90 ? -3.025 -10.900 7.406 1.00 90.31 90 GLU A C 1
ATOM 731 O O . GLU A 1 90 ? -2.249 -11.637 6.789 1.00 90.31 90 GLU A O 1
ATOM 736 N N . LYS A 1 91 ? -4.175 -10.491 6.856 1.00 88.75 91 LYS A N 1
ATOM 737 C CA . LYS A 1 91 ? -4.595 -10.848 5.499 1.00 88.75 91 LYS A CA 1
ATOM 738 C C . LYS A 1 91 ? -4.134 -9.797 4.498 1.00 88.75 91 LYS A C 1
ATOM 740 O O . LYS A 1 91 ? -4.546 -8.641 4.568 1.00 88.75 91 LYS A O 1
ATOM 745 N N . ARG A 1 92 ? -3.392 -10.239 3.476 1.00 84.00 92 ARG A N 1
ATOM 746 C CA . ARG A 1 92 ? -2.906 -9.387 2.372 1.00 84.00 92 ARG A CA 1
ATOM 747 C C . ARG A 1 92 ? -4.009 -8.525 1.778 1.00 84.00 92 ARG A C 1
ATOM 749 O O . ARG A 1 92 ? -4.969 -9.050 1.222 1.00 84.00 92 ARG A O 1
ATOM 756 N N . GLU A 1 93 ? -3.832 -7.217 1.818 1.00 83.44 93 GLU A N 1
ATOM 757 C CA . GLU A 1 93 ? -4.786 -6.223 1.339 1.00 83.44 93 GLU A CA 1
ATOM 758 C C . GLU A 1 93 ? -5.160 -6.386 -0.144 1.00 83.44 93 GLU A C 1
ATOM 760 O O . GLU A 1 93 ? -6.315 -6.186 -0.521 1.00 83.44 93 GLU A O 1
ATOM 765 N N . PHE A 1 94 ? -4.197 -6.796 -0.972 1.00 88.19 94 PHE A N 1
ATOM 766 C CA . PHE A 1 94 ? -4.335 -6.916 -2.417 1.00 88.19 94 PHE A CA 1
ATOM 767 C C . PHE A 1 94 ? -3.986 -8.334 -2.867 1.00 88.19 94 PHE A C 1
ATOM 769 O O . PHE A 1 94 ? -3.042 -8.941 -2.355 1.00 88.19 94 PHE A O 1
ATOM 776 N N . GLN A 1 95 ? -4.709 -8.860 -3.861 1.00 89.00 95 GLN A N 1
ATOM 777 C CA . GLN A 1 95 ? -4.323 -10.134 -4.481 1.00 89.00 95 GLN A CA 1
ATOM 778 C C . GLN A 1 95 ? -3.077 -9.969 -5.366 1.00 89.00 95 GLN A C 1
ATOM 780 O O . GLN A 1 95 ? -2.281 -10.900 -5.476 1.00 89.00 95 GLN A O 1
ATOM 785 N N . HIS A 1 96 ? -2.885 -8.780 -5.950 1.00 90.38 96 HIS A N 1
ATOM 786 C CA . HIS A 1 96 ? -1.703 -8.414 -6.734 1.00 90.38 96 HIS A CA 1
ATOM 787 C C . HIS A 1 96 ? -1.008 -7.204 -6.128 1.00 90.38 96 HIS A C 1
ATOM 789 O O . HIS A 1 96 ? -1.658 -6.210 -5.813 1.00 90.38 96 HIS A O 1
ATOM 795 N N . SER A 1 97 ? 0.315 -7.259 -5.994 1.00 87.62 97 SER A N 1
ATOM 796 C CA . SER A 1 97 ? 1.096 -6.169 -5.408 1.00 87.62 97 SER A CA 1
ATOM 797 C C . SER A 1 97 ? 2.380 -5.925 -6.188 1.00 87.62 97 SER A C 1
ATOM 799 O O . SER A 1 97 ? 3.100 -6.865 -6.523 1.00 87.62 97 SER A O 1
ATOM 801 N N . TYR A 1 98 ? 2.676 -4.651 -6.445 1.00 89.25 98 TYR A N 1
ATOM 802 C CA . TYR A 1 98 ? 3.935 -4.200 -7.041 1.00 89.25 98 TYR A CA 1
ATOM 803 C C . TYR A 1 98 ? 5.107 -4.232 -6.043 1.00 89.25 98 TYR A C 1
ATOM 805 O O . TYR A 1 98 ? 6.264 -4.366 -6.442 1.00 89.25 98 TYR A O 1
ATOM 813 N N . ARG A 1 99 ? 4.825 -4.163 -4.734 1.00 85.56 99 ARG A N 1
ATOM 814 C CA . ARG A 1 99 ? 5.840 -3.998 -3.679 1.00 85.56 99 ARG A CA 1
ATOM 815 C C . ARG A 1 99 ? 6.968 -5.043 -3.703 1.00 85.56 99 ARG A C 1
ATOM 817 O O . ARG A 1 99 ? 8.116 -4.647 -3.515 1.00 85.56 99 ARG A O 1
ATOM 824 N N . PRO A 1 100 ? 6.718 -6.344 -3.952 1.00 87.75 100 PRO A N 1
ATOM 825 C CA . PRO A 1 100 ? 7.802 -7.320 -4.053 1.00 87.75 100 PRO A CA 1
ATOM 826 C C . PRO A 1 100 ? 8.798 -7.001 -5.173 1.00 87.75 100 PRO A C 1
ATOM 828 O O . PRO A 1 100 ? 9.997 -7.191 -4.996 1.00 87.75 100 PRO A O 1
ATOM 831 N N . PHE A 1 101 ? 8.322 -6.495 -6.313 1.00 89.81 101 PHE A N 1
ATOM 832 C CA . PHE A 1 101 ? 9.192 -6.109 -7.421 1.00 89.81 101 PHE A CA 1
ATOM 833 C C . PHE A 1 101 ? 10.003 -4.854 -7.084 1.00 89.81 101 PHE A C 1
ATOM 835 O O . PHE A 1 101 ? 11.211 -4.843 -7.296 1.00 89.81 101 PHE A O 1
ATOM 842 N N . ASP A 1 102 ? 9.365 -3.846 -6.486 1.00 87.62 102 ASP A N 1
ATOM 843 C CA . ASP A 1 102 ? 10.038 -2.641 -5.987 1.00 87.62 102 ASP A CA 1
ATOM 844 C C . ASP A 1 102 ? 11.174 -2.984 -5.004 1.00 87.62 102 ASP A C 1
ATOM 846 O O . ASP A 1 102 ? 12.315 -2.559 -5.180 1.00 87.62 102 ASP A O 1
ATOM 850 N N . LEU A 1 103 ? 10.906 -3.866 -4.033 1.00 87.06 103 LEU A N 1
ATOM 851 C CA . LEU A 1 103 ? 11.924 -4.364 -3.103 1.00 87.06 103 LEU A CA 1
ATOM 852 C C . LEU A 1 103 ? 13.091 -5.035 -3.837 1.00 87.06 103 LEU A C 1
ATOM 854 O O . LEU A 1 103 ? 14.249 -4.742 -3.540 1.00 87.06 103 LEU A O 1
ATOM 858 N N . LEU A 1 104 ? 12.813 -5.901 -4.814 1.00 90.94 104 LEU A N 1
ATOM 859 C CA . LEU A 1 104 ? 13.857 -6.562 -5.603 1.00 90.94 104 LEU A CA 1
ATOM 860 C C . LEU A 1 104 ? 14.724 -5.555 -6.370 1.00 90.94 104 LEU A C 1
ATOM 862 O O . LEU A 1 104 ? 15.944 -5.709 -6.383 1.00 90.94 104 LEU A O 1
ATOM 866 N N . LEU A 1 105 ? 14.133 -4.498 -6.939 1.00 90.25 105 LEU A N 1
ATOM 867 C CA . LEU A 1 105 ? 14.893 -3.419 -7.578 1.00 90.25 105 LEU A CA 1
ATOM 868 C C . LEU A 1 105 ? 15.793 -2.674 -6.584 1.00 90.25 105 LEU A C 1
ATOM 870 O O . LEU A 1 105 ? 16.901 -2.278 -6.941 1.00 90.25 105 LEU A O 1
ATOM 874 N N . THR A 1 106 ? 15.365 -2.497 -5.330 1.00 85.50 106 THR A N 1
ATOM 875 C CA . THR A 1 106 ? 16.225 -1.869 -4.309 1.00 85.50 106 THR A CA 1
ATOM 876 C C . THR A 1 106 ? 17.385 -2.763 -3.862 1.00 85.50 106 THR A C 1
ATOM 878 O O . THR A 1 106 ? 18.434 -2.244 -3.483 1.00 85.50 106 THR A O 1
ATOM 881 N N . MET A 1 107 ? 17.222 -4.088 -3.930 1.00 90.06 107 MET A N 1
ATOM 882 C CA . MET A 1 107 ? 18.216 -5.063 -3.468 1.00 90.06 107 MET A CA 1
ATOM 883 C C . MET A 1 107 ? 19.204 -5.488 -4.562 1.00 90.06 107 MET A C 1
ATOM 885 O O . MET A 1 107 ? 20.350 -5.814 -4.255 1.00 90.06 107 MET A O 1
ATOM 889 N N . ASP A 1 108 ? 18.795 -5.478 -5.834 1.00 95.25 108 ASP A N 1
ATOM 890 C CA . ASP A 1 108 ? 19.623 -5.914 -6.959 1.00 95.25 108 ASP A CA 1
ATOM 891 C C . ASP A 1 108 ? 19.951 -4.752 -7.908 1.00 95.25 108 ASP A C 1
ATOM 893 O O . ASP A 1 108 ? 19.124 -4.264 -8.685 1.00 95.25 108 ASP A O 1
ATOM 897 N N . ARG A 1 109 ? 21.228 -4.356 -7.905 1.00 94.44 109 ARG A N 1
ATOM 898 C CA . ARG A 1 109 ? 21.749 -3.290 -8.767 1.00 94.44 109 ARG A CA 1
ATOM 899 C C . ARG A 1 109 ? 21.576 -3.586 -10.260 1.00 94.44 109 ARG A C 1
ATOM 901 O O . ARG A 1 109 ? 21.348 -2.652 -11.025 1.00 94.44 109 ARG A O 1
ATOM 908 N N . LYS A 1 110 ? 21.709 -4.840 -10.703 1.00 95.75 110 LYS A N 1
ATOM 909 C CA . LYS A 1 110 ? 21.561 -5.206 -12.121 1.00 95.75 110 LYS A CA 1
ATOM 910 C C . LYS A 1 110 ? 20.111 -5.056 -12.559 1.00 95.75 110 LYS A C 1
ATOM 912 O O . LYS A 1 110 ? 19.867 -4.483 -13.619 1.00 95.75 110 LYS A O 1
ATOM 917 N N . LEU A 1 111 ? 19.166 -5.504 -11.729 1.00 93.62 111 LEU A N 1
ATOM 918 C CA . LEU A 1 111 ? 17.740 -5.313 -11.999 1.00 93.62 111 LEU A CA 1
ATOM 919 C C . LEU A 1 111 ? 17.381 -3.827 -12.020 1.00 93.62 111 LEU A C 1
ATOM 921 O O . LEU A 1 111 ? 16.728 -3.379 -12.960 1.00 93.62 111 LEU A O 1
ATOM 925 N N . LYS A 1 112 ? 17.881 -3.041 -11.060 1.00 92.75 112 LYS A N 1
ATOM 926 C CA . LYS A 1 112 ? 17.685 -1.586 -11.050 1.00 92.75 112 LYS A CA 1
ATOM 927 C C . LYS A 1 112 ? 18.201 -0.917 -12.322 1.00 92.75 112 LYS A C 1
ATOM 929 O O . LYS A 1 112 ? 17.509 -0.094 -12.916 1.00 92.75 112 LYS A O 1
ATOM 934 N N . ILE A 1 113 ? 19.394 -1.293 -12.783 1.00 93.56 113 ILE A N 1
ATOM 935 C CA . ILE A 1 113 ? 19.945 -0.755 -14.031 1.00 93.56 113 ILE A CA 1
ATOM 936 C C . ILE A 1 113 ? 19.052 -1.127 -15.218 1.00 93.56 113 ILE A C 1
ATOM 938 O O . ILE A 1 113 ? 18.725 -0.255 -16.016 1.00 93.56 113 ILE A O 1
ATOM 942 N N . ALA A 1 114 ? 18.632 -2.387 -15.324 1.00 93.56 114 ALA A N 1
ATOM 943 C CA . ALA A 1 114 ? 17.834 -2.867 -16.449 1.00 93.56 114 ALA A CA 1
ATOM 944 C C . ALA A 1 114 ? 16.420 -2.260 -16.501 1.00 93.56 114 ALA A C 1
ATOM 946 O O . ALA A 1 114 ? 15.901 -2.012 -17.588 1.00 93.56 114 ALA A O 1
ATOM 947 N N . HIS A 1 115 ? 15.796 -2.024 -15.344 1.00 91.62 115 HIS A N 1
ATOM 948 C CA . HIS A 1 115 ? 14.392 -1.613 -15.251 1.00 91.62 115 HIS A CA 1
ATOM 949 C C . HIS A 1 115 ? 14.177 -0.126 -14.957 1.00 91.62 115 HIS A C 1
ATOM 951 O O . HIS A 1 115 ? 13.077 0.368 -15.199 1.00 91.62 115 HIS A O 1
ATOM 957 N N . GLU A 1 116 ? 15.190 0.590 -14.468 1.00 91.56 116 GLU A N 1
ATOM 958 C CA . GLU A 1 116 ? 15.088 2.017 -14.141 1.00 91.56 116 GLU A CA 1
ATOM 959 C C . GLU A 1 116 ? 16.184 2.841 -14.819 1.00 91.56 116 GLU A C 1
ATOM 961 O O . GLU A 1 116 ? 15.897 3.701 -15.647 1.00 91.56 116 GLU A O 1
ATOM 966 N N . THR A 1 117 ? 17.458 2.567 -14.520 1.00 91.56 117 THR A N 1
ATOM 967 C CA . THR A 1 117 ? 18.553 3.482 -14.892 1.00 91.56 117 THR A CA 1
ATOM 968 C C . THR A 1 117 ? 18.842 3.521 -16.393 1.00 91.56 117 THR A C 1
ATOM 970 O O . THR A 1 117 ? 18.862 4.600 -16.975 1.00 91.56 117 THR A O 1
ATOM 973 N N . ALA A 1 118 ? 19.073 2.371 -17.032 1.00 92.75 118 ALA A N 1
ATOM 974 C CA . ALA A 1 118 ? 19.394 2.296 -18.458 1.00 92.75 118 ALA A CA 1
ATOM 975 C C . ALA A 1 118 ? 18.246 2.760 -19.376 1.00 92.75 118 ALA A C 1
ATOM 977 O O . ALA A 1 118 ? 18.530 3.466 -20.341 1.00 92.75 118 ALA A O 1
ATOM 978 N N . PRO A 1 119 ? 16.968 2.420 -19.110 1.00 92.19 119 PRO A N 1
ATOM 979 C CA . PRO A 1 119 ? 15.858 2.917 -19.919 1.00 92.19 119 PRO A CA 1
ATOM 980 C C . PRO A 1 119 ? 15.370 4.321 -19.510 1.00 92.19 119 PRO A C 1
ATOM 982 O O . PRO A 1 119 ? 14.377 4.781 -20.069 1.00 92.19 119 PRO A O 1
ATOM 985 N N . CYS A 1 120 ? 16.022 4.990 -18.548 1.00 90.25 120 CYS A N 1
ATOM 986 C CA . CYS A 1 120 ? 15.601 6.284 -17.991 1.00 90.25 120 CYS A CA 1
ATOM 987 C C . CYS A 1 120 ? 14.156 6.279 -17.448 1.00 90.25 120 CYS A C 1
ATOM 989 O O . CYS A 1 120 ? 13.392 7.219 -17.660 1.00 90.25 120 CYS A O 1
ATOM 991 N N . LEU A 1 121 ? 13.777 5.209 -16.745 1.00 88.94 121 LEU A N 1
ATOM 992 C CA . LEU A 1 121 ? 12.458 5.025 -16.142 1.00 88.94 121 LEU A CA 1
ATOM 993 C C . LEU A 1 121 ? 12.529 5.172 -14.616 1.00 88.94 121 LEU A C 1
ATOM 995 O O . LEU A 1 121 ? 13.427 4.644 -13.973 1.00 88.94 121 LEU A O 1
ATOM 999 N N . GLY A 1 122 ? 11.549 5.850 -14.019 1.00 84.38 122 GLY A N 1
ATOM 1000 C CA . GLY A 1 122 ? 11.294 5.793 -12.571 1.00 84.38 122 GLY A CA 1
ATOM 1001 C C . GLY A 1 122 ? 10.361 4.645 -12.158 1.00 84.38 122 GLY A C 1
ATOM 1002 O O . GLY A 1 122 ? 9.678 4.070 -13.012 1.00 84.38 122 GLY A O 1
ATOM 1003 N N . SER A 1 123 ? 10.260 4.382 -10.848 1.00 83.94 123 SER A N 1
ATOM 1004 C CA . SER A 1 123 ? 9.403 3.328 -10.263 1.00 83.94 123 SER A CA 1
ATOM 1005 C C . SER A 1 123 ? 7.939 3.411 -10.736 1.00 83.94 123 SER A C 1
ATOM 1007 O O . SER A 1 123 ? 7.356 2.401 -11.130 1.00 83.94 123 SER A O 1
ATOM 1009 N N . HIS A 1 124 ? 7.383 4.622 -10.877 1.00 87.56 124 HIS A N 1
ATOM 1010 C CA . HIS A 1 124 ? 6.033 4.840 -11.419 1.00 87.56 124 HIS A CA 1
ATOM 1011 C C . HIS A 1 124 ? 5.823 4.255 -12.830 1.00 87.56 124 HIS A C 1
ATOM 1013 O O . HIS A 1 124 ? 4.747 3.749 -13.135 1.00 87.56 124 HIS A O 1
ATOM 1019 N N . ASN A 1 125 ? 6.843 4.244 -13.697 1.00 91.25 125 ASN A N 1
ATOM 1020 C CA . ASN A 1 125 ? 6.722 3.641 -15.032 1.00 91.25 125 ASN A CA 1
ATOM 1021 C C . ASN A 1 125 ? 6.608 2.119 -14.945 1.00 91.25 125 ASN A C 1
ATOM 1023 O O . ASN A 1 125 ? 5.850 1.498 -15.690 1.00 91.25 125 ASN A O 1
ATOM 1027 N N . ASN A 1 126 ? 7.362 1.509 -14.032 1.00 89.62 126 ASN A N 1
ATOM 1028 C CA . ASN A 1 126 ? 7.288 0.076 -13.789 1.00 89.62 126 ASN A CA 1
ATOM 1029 C C . ASN A 1 126 ? 5.944 -0.306 -13.154 1.00 89.62 126 ASN A C 1
ATOM 1031 O O . ASN A 1 126 ? 5.368 -1.323 -13.543 1.00 89.62 126 ASN A O 1
ATOM 1035 N N . MET A 1 127 ? 5.390 0.541 -12.280 1.00 91.00 127 MET A N 1
ATOM 1036 C CA . MET A 1 127 ? 4.027 0.381 -11.762 1.00 91.00 127 MET A CA 1
ATOM 1037 C C . MET A 1 127 ? 2.983 0.417 -12.876 1.00 91.00 127 MET A C 1
ATOM 1039 O O . MET A 1 127 ? 2.132 -0.465 -12.916 1.00 91.00 127 MET A O 1
ATOM 1043 N N . LEU A 1 128 ? 3.061 1.377 -13.806 1.00 92.06 128 LEU A N 1
ATOM 1044 C CA . LEU A 1 128 ? 2.127 1.471 -14.937 1.00 92.06 128 LEU A CA 1
ATOM 1045 C C . LEU A 1 128 ? 2.216 0.247 -15.862 1.00 92.06 128 LEU A C 1
ATOM 1047 O O . LEU A 1 128 ? 1.191 -0.297 -16.265 1.00 92.06 128 LEU A O 1
ATOM 1051 N N . LYS A 1 129 ? 3.425 -0.257 -16.133 1.00 91.38 129 LYS A N 1
ATOM 1052 C CA . LYS A 1 129 ? 3.615 -1.514 -16.882 1.00 91.38 129 LYS A CA 1
ATOM 1053 C C . LYS A 1 129 ? 3.037 -2.721 -16.145 1.00 91.38 129 LYS A C 1
ATOM 1055 O O . LYS A 1 129 ? 2.508 -3.643 -16.765 1.00 91.38 129 LYS A O 1
ATOM 1060 N N . TYR A 1 130 ? 3.165 -2.757 -14.822 1.00 91.69 130 TYR A N 1
ATOM 1061 C CA . TYR A 1 130 ? 2.604 -3.837 -14.016 1.00 91.69 130 TYR A CA 1
ATOM 1062 C C . TYR A 1 130 ? 1.074 -3.760 -13.968 1.00 91.69 130 TYR A C 1
ATOM 1064 O O . TYR A 1 130 ? 0.403 -4.782 -14.104 1.00 91.69 130 TYR A O 1
ATOM 1072 N N . LEU A 1 131 ? 0.527 -2.549 -13.870 1.00 91.94 131 LEU A N 1
ATOM 1073 C CA . LEU A 1 131 ? -0.897 -2.268 -13.985 1.00 91.94 131 LEU A CA 1
ATOM 1074 C C . LEU A 1 131 ? -1.453 -2.741 -15.335 1.00 91.94 131 LEU A C 1
ATOM 1076 O O . LEU A 1 131 ? -2.466 -3.432 -15.376 1.00 91.94 131 LEU A O 1
ATOM 1080 N N . GLU A 1 132 ? -0.768 -2.436 -16.436 1.00 92.75 132 GLU A N 1
ATOM 1081 C CA . GLU A 1 132 ? -1.137 -2.916 -17.768 1.00 92.75 132 GLU A CA 1
ATOM 1082 C C . GLU A 1 132 ? -1.164 -4.453 -17.831 1.00 92.75 132 GLU A C 1
ATOM 1084 O O . GLU A 1 132 ? -2.098 -5.044 -18.376 1.00 92.75 132 GLU A O 1
ATOM 1089 N N . LYS A 1 133 ? -0.169 -5.133 -17.248 1.00 91.62 133 LYS A N 1
ATOM 1090 C CA . LYS A 1 133 ? -0.153 -6.605 -17.170 1.00 91.62 133 LYS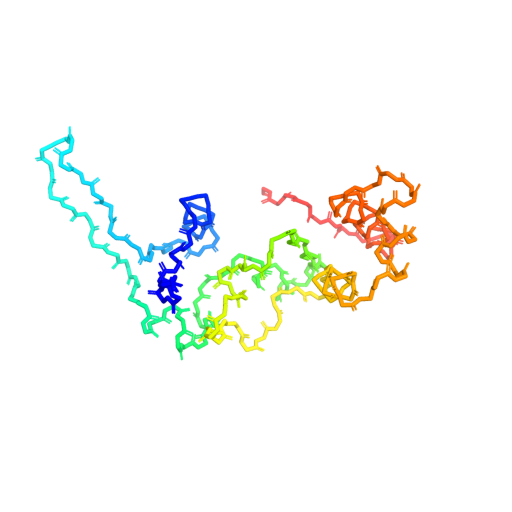 A CA 1
ATOM 1091 C C . LYS A 1 133 ? -1.315 -7.149 -16.345 1.00 91.62 133 LYS A C 1
ATOM 1093 O O . LYS A 1 133 ? -1.952 -8.111 -16.766 1.00 91.62 133 LYS A O 1
ATOM 1098 N N . PHE A 1 134 ? -1.596 -6.531 -15.200 1.00 91.06 134 PHE A N 1
ATOM 1099 C CA . PHE A 1 134 ? -2.727 -6.883 -14.348 1.00 91.06 134 PHE A CA 1
ATOM 1100 C C . PHE A 1 134 ? -4.045 -6.756 -15.123 1.00 91.06 134 PHE A C 1
ATOM 1102 O O . PHE A 1 134 ? -4.778 -7.736 -15.240 1.00 91.06 134 PHE A O 1
ATOM 1109 N N . LEU A 1 135 ? -4.287 -5.609 -15.757 1.00 89.75 135 LEU A N 1
ATOM 1110 C CA . LEU A 1 135 ? -5.440 -5.361 -16.625 1.00 89.75 135 LEU A CA 1
ATOM 1111 C C . LEU A 1 135 ? -5.588 -6.421 -17.722 1.00 89.75 135 LEU A C 1
ATOM 1113 O O . LEU A 1 135 ? -6.656 -7.001 -17.911 1.00 89.75 135 LEU A O 1
ATOM 1117 N N . ASN A 1 136 ? -4.491 -6.724 -18.413 1.00 90.00 136 ASN A N 1
ATOM 1118 C CA . ASN A 1 136 ? -4.477 -7.698 -19.497 1.00 90.00 136 ASN A CA 1
ATOM 1119 C C . ASN A 1 136 ? -4.656 -9.152 -19.030 1.00 90.00 136 ASN A C 1
ATOM 1121 O O . ASN A 1 136 ? -5.069 -9.988 -19.834 1.00 90.00 136 ASN A O 1
ATOM 1125 N N . SER A 1 137 ? -4.369 -9.468 -17.764 1.00 88.44 137 SER A N 1
ATOM 1126 C CA . SER A 1 137 ? -4.585 -10.808 -17.202 1.00 88.44 137 SER A CA 1
ATOM 1127 C C . SER A 1 137 ? -6.062 -11.125 -16.940 1.00 88.44 137 SER A C 1
ATOM 1129 O O . SER A 1 137 ? -6.431 -12.293 -16.844 1.00 88.44 137 SER A O 1
ATOM 1131 N N . TYR A 1 138 ? -6.912 -10.094 -16.892 1.00 83.50 138 TYR A N 1
ATOM 1132 C CA . TYR A 1 138 ? -8.343 -10.196 -16.600 1.00 83.50 138 TYR A CA 1
ATOM 1133 C C . TYR A 1 138 ? -9.239 -9.826 -17.792 1.00 83.50 138 TYR A C 1
ATOM 1135 O O . TYR A 1 138 ? -10.383 -9.415 -17.599 1.00 83.50 138 TYR A O 1
ATOM 1143 N N . LYS A 1 139 ? -8.756 -9.990 -19.035 1.00 68.12 139 LYS A N 1
ATOM 1144 C CA . LYS A 1 139 ? -9.546 -9.743 -20.258 1.00 68.12 139 LYS A CA 1
ATOM 1145 C C . LYS A 1 139 ? -10.894 -10.482 -20.201 1.00 68.12 139 LYS A C 1
ATOM 1147 O O . LYS A 1 139 ? -10.927 -11.708 -20.209 1.00 68.12 139 LYS A O 1
ATOM 1152 N N . GLY A 1 140 ? -11.991 -9.718 -20.146 1.00 62.66 140 GLY A N 1
ATOM 1153 C CA . GLY A 1 140 ? -13.371 -10.219 -20.049 1.00 62.66 140 GLY A CA 1
ATOM 1154 C C . GLY A 1 140 ? -14.032 -10.090 -18.667 1.00 62.66 140 GLY A C 1
ATOM 1155 O O . GLY A 1 140 ? -15.215 -10.391 -18.550 1.00 62.66 140 GLY A O 1
ATOM 1156 N N . GLY A 1 141 ? -13.312 -9.634 -17.634 1.00 56.94 141 GLY A N 1
ATOM 1157 C CA . GLY A 1 141 ? -13.860 -9.322 -16.308 1.00 56.94 141 GLY A CA 1
ATOM 1158 C C . GLY A 1 141 ? -13.902 -7.816 -16.024 1.00 56.94 141 GLY A C 1
ATOM 1159 O O . GLY A 1 141 ? -13.077 -7.059 -16.531 1.00 56.94 141 GLY A O 1
ATOM 1160 N N . PHE A 1 142 ? -14.850 -7.372 -15.194 1.00 50.19 142 PHE A N 1
ATOM 1161 C CA . PHE A 1 142 ? -14.896 -5.989 -14.712 1.00 50.19 142 PHE A CA 1
ATOM 1162 C C . PHE A 1 142 ? -13.704 -5.722 -13.781 1.00 50.19 142 PHE A C 1
ATOM 1164 O O . PHE A 1 142 ? -13.634 -6.269 -12.679 1.00 50.19 142 PHE A O 1
ATOM 1171 N N . VAL A 1 143 ? -12.763 -4.881 -14.217 1.00 54.91 143 VAL A N 1
ATOM 1172 C CA . VAL A 1 143 ? -11.704 -4.337 -13.356 1.00 54.91 143 VAL A CA 1
ATOM 1173 C C . VAL A 1 143 ? -12.115 -2.921 -12.955 1.00 54.91 143 VAL A C 1
ATOM 1175 O O . VAL A 1 143 ? -12.206 -2.042 -13.808 1.00 54.91 143 VAL A O 1
ATOM 1178 N N . CYS A 1 144 ? -12.408 -2.701 -11.673 1.00 47.97 144 CYS A N 1
ATOM 1179 C CA . CYS A 1 144 ? -12.847 -1.399 -11.167 1.00 47.97 144 CYS A CA 1
ATOM 1180 C C . CYS A 1 144 ? -11.633 -0.578 -10.709 1.00 47.97 144 CYS A C 1
ATOM 1182 O O . CYS A 1 144 ? -10.912 -1.011 -9.812 1.00 47.97 144 CYS A O 1
ATOM 1184 N N . PHE A 1 145 ? -11.403 0.588 -11.324 1.00 47.47 145 PHE A N 1
ATOM 1185 C CA . PHE A 1 145 ? -10.358 1.538 -10.902 1.00 47.47 145 PHE A CA 1
ATOM 1186 C C . PHE A 1 145 ? -10.884 2.656 -10.006 1.00 47.47 145 PHE A C 1
ATOM 1188 O O . PHE A 1 145 ? -10.112 3.214 -9.239 1.00 47.47 145 PHE A O 1
ATOM 1195 N N . TYR A 1 146 ? -12.187 2.919 -10.060 1.00 37.28 146 TYR A N 1
ATOM 1196 C CA . TYR A 1 146 ? -12.947 3.790 -9.172 1.00 37.28 146 TYR A CA 1
ATOM 1197 C C . TYR A 1 146 ? -14.374 3.252 -9.192 1.00 37.28 146 TYR A C 1
ATOM 1199 O O . TYR A 1 146 ? -14.968 3.172 -10.266 1.00 37.28 146 TYR A O 1
ATOM 1207 N N . CYS A 1 147 ? -14.876 2.796 -8.048 1.00 34.47 147 CYS A N 1
ATOM 1208 C CA . CYS A 1 147 ? -16.263 2.371 -7.938 1.00 34.47 147 CYS A CA 1
ATOM 1209 C C . CYS A 1 147 ? -17.030 3.518 -7.274 1.00 34.47 147 CYS A C 1
ATOM 1211 O O . CYS A 1 147 ? -16.820 3.776 -6.086 1.00 34.47 147 CYS A O 1
ATOM 1213 N N . ASP A 1 148 ? -17.827 4.221 -8.078 1.00 27.05 148 ASP A N 1
ATOM 1214 C CA . ASP A 1 148 ? -18.994 4.975 -7.610 1.00 27.05 148 ASP A CA 1
ATOM 1215 C C . ASP A 1 148 ? -20.171 4.010 -7.392 1.00 27.05 148 ASP A C 1
ATOM 1217 O O . ASP A 1 148 ? -20.289 3.036 -8.180 1.00 27.05 148 ASP A O 1
#

Radius of gyration: 18.38 Å; chains: 1; bounding box: 47×40×42 Å

Foldseek 3Di:
DDDDDDDDDPDVVLQVVCCVFQVFGAQWADDVVVVDDIRGGRDYCCRQFVDACAPGGGNLQVCVVVPAQFEDEDQDPAHSQRHPNGPRHPDDSHPYYCVVVNVVLVVDVVSVCVPDVVVPHDSVVVVVVVVVVSVVVPVPDDHDPDDD